Protein AF-A0A7S2NDF6-F1 (afdb_monomer)

Foldseek 3Di:
DLQADQDDDVVVCVVQVDDPVRRGPHRPCLFQPPHDDDPVLVVQVVCCVPVFDWDWDWDFTAHPVRDTFTKTWIWGWDDDPNDIDIDIDIDTQRVPDADPVDVVSVVVSVVSVD

Nearest PDB structures (foldseek):
  4gcz-assembly1_A  TM=8.332E-01  e=4.961E-07  Bacillus subtilis subsp. subtilis str. 168
  4hj3-assembly1_A  TM=7.689E-01  e=2.452E-05  Cereibacter sphaeroides ATCC 17025
  5va1-assembly1_A  TM=6.426E-01  e=2.199E-04  Homo sapiens
  9bkv-assembly1_A  TM=6.250E-01  e=3.806E-04  Escherichia coli
  4zpk-assembly1_A  TM=7.420E-01  e=1.665E-02  Mus musculus

InterPro domains:
  IPR000014 PAS domain [PF13426] (1-94)
  IPR000014 PAS domain [PS50112] (1-27)
  IPR000014 PAS domain [TIGR00229] (9-95)
  IPR000014 PAS domain [cd00130] (8-93)
  IPR035965 PAS domain superfamily [SSF55785] (2-93)

Structure (mmCIF, N/CA/C/O backbone):
data_AF-A0A7S2NDF6-F1
#
_entry.id   AF-A0A7S2NDF6-F1
#
loop_
_atom_site.group_PDB
_atom_site.id
_atom_site.type_symbol
_atom_site.label_atom_id
_atom_site.label_alt_id
_atom_site.label_comp_id
_atom_site.label_asym_id
_atom_site.label_entity_id
_atom_site.label_seq_id
_atom_site.pdbx_PDB_ins_code
_atom_site.Cartn_x
_atom_site.Cartn_y
_atom_site.Cartn_z
_atom_site.occupancy
_atom_site.B_iso_or_equiv
_atom_site.auth_seq_id
_atom_site.auth_comp_id
_atom_site.auth_asym_id
_atom_site.auth_atom_id
_atom_site.pdbx_PDB_model_num
ATOM 1 N N . GLU A 1 1 ? -4.704 -1.339 18.633 1.00 65.44 1 GLU A N 1
ATOM 2 C CA . GLU A 1 1 ? -5.684 -1.982 17.735 1.00 65.44 1 GLU A CA 1
ATOM 3 C C . GLU A 1 1 ? -5.026 -2.313 16.410 1.00 65.44 1 GLU A C 1
ATOM 5 O O . GLU A 1 1 ? -4.116 -1.597 16.008 1.00 65.44 1 GLU A O 1
ATOM 10 N N . ASP A 1 2 ? -5.476 -3.381 15.754 1.00 85.19 2 ASP A N 1
ATOM 11 C CA . ASP A 1 2 ? -4.828 -3.927 14.557 1.00 85.19 2 ASP A CA 1
ATOM 12 C C . ASP A 1 2 ? -5.173 -3.185 13.254 1.00 85.19 2 ASP A C 1
ATOM 14 O O . ASP A 1 2 ? -4.700 -3.574 12.199 1.00 85.19 2 ASP A O 1
ATOM 18 N N . CYS A 1 3 ? -5.987 -2.123 13.308 1.00 91.25 3 CYS A N 1
ATOM 19 C CA . CYS A 1 3 ? -6.412 -1.308 12.159 1.00 91.25 3 CYS A CA 1
ATOM 20 C C . CYS A 1 3 ? -6.797 -2.143 10.911 1.00 91.2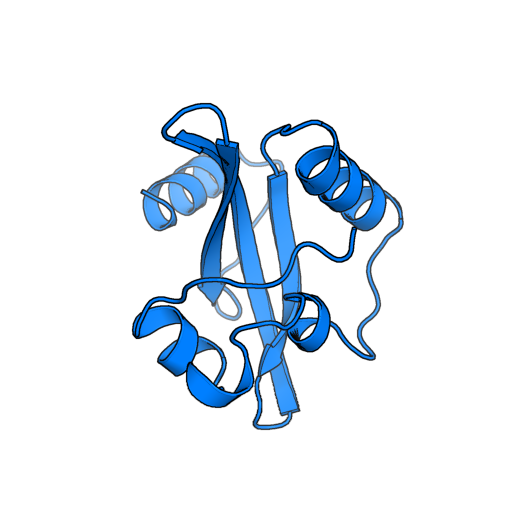5 3 CYS A C 1
ATOM 22 O O . CYS A 1 3 ? -6.099 -2.089 9.892 1.00 91.25 3 CYS A O 1
ATOM 24 N N . PRO A 1 4 ? -7.869 -2.952 10.988 1.00 95.88 4 PRO A N 1
ATOM 25 C CA . PRO A 1 4 ? -8.278 -3.813 9.885 1.00 95.88 4 PRO A CA 1
ATOM 26 C C . PRO A 1 4 ? -8.844 -3.014 8.705 1.00 95.88 4 PRO A C 1
ATOM 28 O O . PRO A 1 4 ? -9.450 -1.955 8.880 1.00 95.88 4 PRO A O 1
ATOM 31 N N . LEU A 1 5 ? -8.697 -3.563 7.501 1.00 96.81 5 LEU A N 1
ATOM 32 C CA . LEU A 1 5 ? -9.366 -3.075 6.301 1.00 96.81 5 LEU A CA 1
ATOM 33 C C . LEU A 1 5 ? -10.882 -3.218 6.436 1.00 96.81 5 LEU A C 1
ATOM 35 O O . LEU A 1 5 ? -11.392 -4.294 6.744 1.00 96.81 5 LEU A O 1
ATOM 39 N N . ILE A 1 6 ? -11.601 -2.138 6.143 1.00 96.25 6 ILE A N 1
ATOM 40 C CA . ILE A 1 6 ? -13.073 -2.111 6.098 1.00 96.25 6 ILE A CA 1
ATOM 41 C C . ILE A 1 6 ? -13.616 -1.902 4.678 1.00 96.25 6 ILE A C 1
ATOM 43 O O . ILE A 1 6 ? -14.822 -1.959 4.464 1.00 96.25 6 ILE A O 1
ATOM 47 N N . GLY A 1 7 ? -12.731 -1.650 3.714 1.00 96.19 7 GLY A N 1
ATOM 48 C CA . GLY A 1 7 ? -13.056 -1.433 2.311 1.00 96.19 7 GLY A CA 1
ATOM 49 C C . GLY A 1 7 ? -11.801 -1.515 1.445 1.00 96.19 7 GLY A C 1
ATOM 50 O O . GLY A 1 7 ? -10.694 -1.272 1.927 1.00 96.19 7 GLY A O 1
ATOM 51 N N . CYS A 1 8 ? -11.982 -1.857 0.172 1.00 97.06 8 CYS A N 1
ATOM 52 C CA . CYS A 1 8 ? -10.949 -1.813 -0.860 1.00 97.06 8 CYS A CA 1
ATOM 53 C C . CYS A 1 8 ? -11.590 -1.493 -2.217 1.00 97.06 8 CYS A C 1
ATOM 55 O O . CYS A 1 8 ? -12.760 -1.825 -2.453 1.00 97.06 8 CYS A O 1
ATOM 57 N N . SER A 1 9 ? -10.831 -0.847 -3.098 1.00 97.00 9 SER A N 1
ATOM 58 C CA . SER A 1 9 ? -11.232 -0.603 -4.484 1.00 97.00 9 SER A CA 1
ATOM 59 C C . SER A 1 9 ? -10.978 -1.836 -5.353 1.00 97.00 9 SER A C 1
ATOM 61 O O . SER A 1 9 ? -10.152 -2.682 -5.012 1.00 97.00 9 SER A O 1
ATOM 63 N N . ASP A 1 10 ? -11.633 -1.902 -6.509 1.00 97.44 10 ASP A N 1
ATOM 64 C CA . ASP A 1 10 ? -11.380 -2.965 -7.491 1.00 97.44 10 ASP A CA 1
ATOM 65 C C . ASP A 1 10 ? -9.943 -2.883 -8.036 1.00 97.44 10 ASP A C 1
ATOM 67 O O . ASP A 1 10 ? -9.301 -3.899 -8.288 1.00 97.44 10 ASP A O 1
ATOM 71 N N . GLY A 1 11 ? -9.385 -1.669 -8.120 1.00 96.62 11 GLY A N 1
ATOM 72 C CA . GLY A 1 11 ? -7.977 -1.453 -8.455 1.00 96.62 11 GLY A CA 1
ATOM 73 C C . GLY A 1 11 ? -7.015 -2.063 -7.430 1.00 96.62 11 GLY A C 1
ATOM 74 O O . GLY A 1 11 ? -5.984 -2.602 -7.816 1.00 96.62 11 GLY A O 1
ATOM 75 N N . PHE A 1 12 ? -7.357 -2.052 -6.137 1.00 97.06 12 PHE A N 1
ATOM 76 C CA . PHE A 1 12 ? -6.551 -2.718 -5.110 1.00 97.06 12 PHE A CA 1
ATOM 77 C C . PHE A 1 12 ? -6.598 -4.246 -5.250 1.00 97.06 12 PHE A C 1
ATOM 79 O O . PHE A 1 12 ? -5.570 -4.911 -5.098 1.00 97.06 12 PHE A O 1
ATOM 86 N N . GLU A 1 13 ? -7.768 -4.811 -5.561 1.00 98.00 13 GLU A N 1
ATOM 87 C 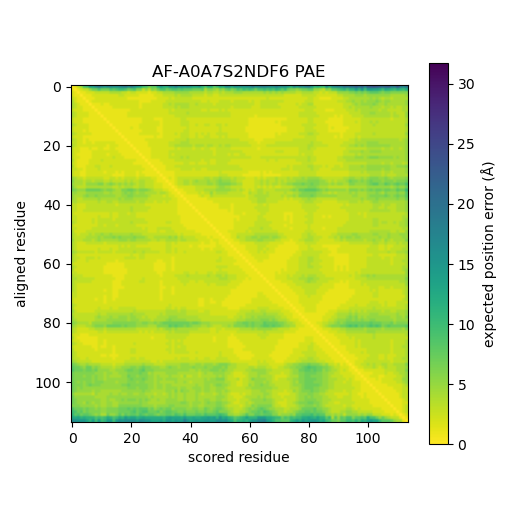CA . GLU A 1 13 ? -7.897 -6.248 -5.842 1.00 98.00 13 GLU A CA 1
ATOM 88 C C . GLU A 1 13 ? -7.064 -6.635 -7.069 1.00 98.00 13 GLU A C 1
ATOM 90 O O . GLU A 1 13 ? -6.261 -7.563 -6.996 1.00 98.00 13 GLU A O 1
ATOM 95 N N . ALA A 1 14 ? -7.174 -5.871 -8.160 1.00 97.88 14 ALA A N 1
ATOM 96 C CA . ALA A 1 14 ? -6.392 -6.087 -9.375 1.00 97.88 14 ALA A CA 1
ATOM 97 C C . ALA A 1 14 ? -4.879 -5.955 -9.130 1.00 97.88 14 ALA A C 1
ATOM 99 O O . ALA A 1 14 ? -4.102 -6.786 -9.593 1.00 97.88 14 ALA A O 1
ATOM 100 N N . LEU A 1 15 ? -4.457 -4.947 -8.359 1.00 97.25 15 LEU A N 1
ATOM 101 C CA . LEU A 1 15 ? -3.055 -4.719 -8.010 1.00 97.25 15 LEU A CA 1
ATOM 102 C C . LEU A 1 15 ? -2.488 -5.872 -7.174 1.00 97.25 15 LEU A C 1
ATOM 104 O O . LEU A 1 15 ? -1.384 -6.347 -7.419 1.00 97.25 15 LEU A O 1
ATOM 108 N N . THR A 1 16 ? -3.206 -6.311 -6.147 1.00 97.94 16 THR A N 1
ATOM 109 C CA . THR A 1 16 ? -2.651 -7.246 -5.156 1.00 97.94 16 THR A CA 1
ATOM 110 C C . THR A 1 16 ? -2.945 -8.712 -5.470 1.00 97.94 16 THR A C 1
ATOM 112 O O . THR A 1 16 ? -2.267 -9.601 -4.949 1.00 97.94 16 THR A O 1
ATOM 115 N N . GLY A 1 17 ? -3.943 -8.974 -6.314 1.00 98.12 17 GLY A N 1
ATOM 116 C CA . GLY A 1 17 ? -4.461 -10.302 -6.630 1.00 98.12 17 GLY A CA 1
ATOM 117 C C . GLY A 1 17 ? -5.326 -10.920 -5.527 1.00 98.12 17 GLY A C 1
ATOM 118 O O . GLY A 1 17 ? -5.762 -12.061 -5.675 1.00 98.12 17 GLY A O 1
ATOM 119 N N . TYR A 1 18 ? -5.564 -10.216 -4.418 1.00 98.19 18 TYR A N 1
ATOM 120 C CA . TYR A 1 18 ? -6.461 -10.673 -3.359 1.00 98.19 18 TYR A CA 1
ATOM 121 C C . TYR A 1 18 ? -7.869 -10.139 -3.578 1.00 98.19 18 TYR A C 1
ATOM 123 O O . TYR A 1 18 ? -8.045 -8.955 -3.856 1.00 98.19 18 TYR A O 1
ATOM 131 N N . SER A 1 19 ? -8.868 -10.997 -3.381 1.00 98.00 19 SER A N 1
ATOM 132 C CA . SER A 1 19 ? -10.259 -10.559 -3.403 1.00 98.00 19 SER A CA 1
ATOM 133 C C . SER A 1 19 ? -10.628 -9.797 -2.131 1.00 98.00 19 SER A C 1
ATOM 135 O O . SER A 1 19 ? -10.090 -10.052 -1.050 1.00 98.00 19 SE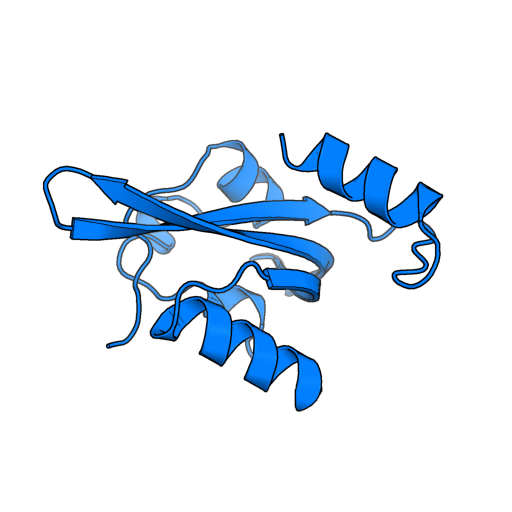R A O 1
ATOM 137 N N . ARG A 1 20 ? -11.624 -8.917 -2.225 1.00 97.25 20 ARG A N 1
ATOM 138 C CA . ARG A 1 20 ? -12.207 -8.166 -1.108 1.00 97.25 20 ARG A CA 1
ATOM 139 C C . ARG A 1 20 ? -12.597 -9.095 0.043 1.00 97.25 20 ARG A C 1
ATOM 141 O O . ARG A 1 20 ? -12.255 -8.828 1.193 1.00 97.25 20 ARG A O 1
ATOM 148 N N . SER A 1 21 ? -13.224 -10.232 -0.259 1.00 97.38 21 SER A N 1
ATOM 149 C CA . SER A 1 21 ? -13.599 -11.248 0.737 1.00 97.38 21 SER A CA 1
ATOM 150 C C . SER A 1 21 ? -12.421 -11.848 1.510 1.00 97.38 21 SER A C 1
ATOM 152 O O . SER A 1 21 ? -12.610 -12.296 2.634 1.00 97.38 21 SER A O 1
ATOM 154 N N . GLU A 1 22 ? -11.211 -11.857 0.947 1.00 97.31 22 GLU A N 1
ATOM 155 C CA . GLU A 1 22 ? -10.018 -12.419 1.599 1.00 97.31 22 GLU A CA 1
ATOM 156 C C . GLU A 1 22 ? -9.292 -11.426 2.513 1.00 97.31 22 GLU A C 1
ATOM 158 O O . GLU A 1 22 ? -8.467 -11.842 3.336 1.00 97.31 22 GLU A O 1
ATOM 163 N N . ILE A 1 23 ? -9.542 -10.124 2.338 1.00 96.94 23 ILE A N 1
ATOM 164 C CA . ILE A 1 23 ? -8.756 -9.051 2.968 1.00 96.94 23 ILE A CA 1
ATOM 165 C C . ILE A 1 23 ? -9.563 -8.175 3.923 1.00 96.94 23 ILE A C 1
ATOM 167 O O . ILE A 1 23 ? -8.976 -7.581 4.829 1.00 96.94 23 ILE A O 1
ATOM 171 N N . LEU A 1 24 ? -10.886 -8.085 3.760 1.00 97.31 24 LEU A N 1
ATOM 172 C CA . LEU A 1 24 ? -11.722 -7.353 4.707 1.00 97.31 24 LEU A CA 1
ATOM 173 C C . LEU A 1 24 ? -11.605 -7.967 6.109 1.00 97.31 24 LEU A C 1
ATOM 175 O O . LEU A 1 24 ? -11.603 -9.182 6.282 1.00 97.31 24 LEU A O 1
ATOM 179 N N . GLY A 1 25 ? -11.474 -7.110 7.121 1.00 96.69 25 GLY A N 1
ATOM 180 C CA . GLY A 1 25 ? -11.245 -7.518 8.507 1.00 96.69 25 GLY A CA 1
ATOM 181 C C . GLY A 1 25 ? -9.783 -7.825 8.854 1.00 96.69 25 GLY A C 1
ATOM 182 O O . GLY A 1 25 ? -9.485 -8.053 10.024 1.00 96.69 25 GLY A O 1
ATOM 183 N N . ARG A 1 26 ? -8.854 -7.783 7.889 1.00 96.00 26 ARG A N 1
ATOM 184 C CA . ARG A 1 26 ? -7.417 -8.019 8.115 1.00 96.00 26 ARG A CA 1
ATOM 185 C C . ARG A 1 26 ? -6.624 -6.722 8.029 1.00 96.00 26 ARG A C 1
ATOM 187 O O . ARG A 1 26 ? -6.975 -5.808 7.287 1.00 96.00 26 ARG A O 1
ATOM 194 N N . ASN A 1 27 ? -5.524 -6.634 8.767 1.00 95.38 27 ASN A N 1
ATOM 195 C CA . ASN A 1 27 ? -4.569 -5.544 8.598 1.00 95.38 27 ASN A CA 1
ATOM 196 C C . ASN A 1 27 ? -3.810 -5.677 7.267 1.00 95.38 27 ASN A C 1
ATOM 198 O O . ASN A 1 27 ? -3.386 -6.776 6.920 1.00 95.38 27 ASN A O 1
ATOM 202 N N . CYS A 1 28 ? -3.538 -4.562 6.581 1.00 94.69 28 CYS A N 1
ATOM 203 C CA . CYS A 1 28 ? -2.812 -4.527 5.300 1.00 94.69 28 CYS A CA 1
ATOM 204 C C . CYS A 1 28 ? -1.401 -5.142 5.313 1.00 94.69 28 CYS A C 1
ATOM 206 O O . CYS A 1 28 ? -0.817 -5.319 4.245 1.00 94.69 28 CYS A O 1
ATOM 208 N N . ARG A 1 29 ? -0.817 -5.443 6.484 1.00 94.00 29 ARG A N 1
ATOM 209 C CA . ARG A 1 29 ? 0.539 -6.003 6.596 1.00 94.00 29 ARG A CA 1
ATOM 210 C C . ARG A 1 29 ? 0.729 -7.329 5.871 1.00 94.00 29 ARG A C 1
ATOM 212 O O . ARG A 1 29 ? 1.870 -7.663 5.589 1.00 94.00 29 ARG A O 1
ATOM 219 N N . PHE A 1 30 ? -0.346 -8.037 5.512 1.00 95.25 30 PHE A N 1
ATOM 220 C CA . PHE A 1 30 ? -0.246 -9.238 4.675 1.00 95.25 30 PHE A CA 1
ATOM 221 C C . PHE A 1 30 ? 0.517 -8.974 3.363 1.00 95.25 30 PHE A C 1
ATOM 223 O O . PHE A 1 30 ? 1.158 -9.875 2.835 1.00 95.25 30 PHE A O 1
ATOM 230 N N . LEU A 1 31 ? 0.512 -7.731 2.858 1.00 96.81 3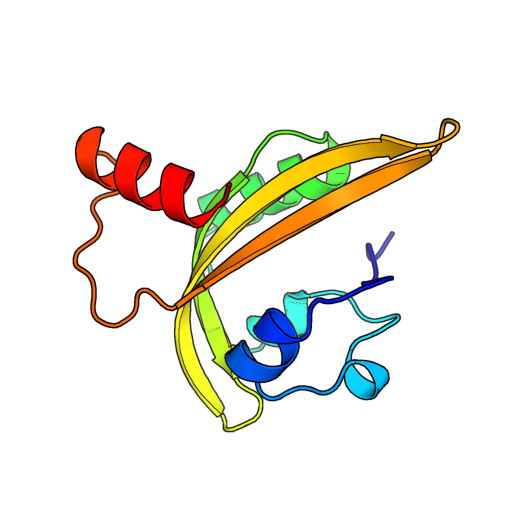1 LEU A N 1
ATOM 231 C CA . LEU A 1 31 ? 1.282 -7.341 1.675 1.00 96.81 31 LEU A CA 1
ATOM 232 C C . LEU A 1 31 ? 2.794 -7.263 1.912 1.00 96.81 31 LEU A C 1
ATOM 234 O O . LEU A 1 31 ? 3.544 -7.248 0.946 1.00 96.81 31 LEU A O 1
ATOM 238 N N . ASN A 1 32 ? 3.270 -7.172 3.153 1.00 94.12 32 ASN A N 1
ATOM 239 C CA . ASN A 1 32 ? 4.698 -7.062 3.470 1.00 94.12 32 ASN A CA 1
ATOM 240 C C . ASN A 1 32 ? 5.226 -8.211 4.342 1.00 94.12 32 ASN A C 1
ATOM 242 O O . ASN A 1 32 ? 6.365 -8.158 4.808 1.00 94.12 32 ASN A O 1
ATOM 246 N N . GLU A 1 33 ? 4.443 -9.278 4.518 1.00 89.50 33 GLU A N 1
ATOM 247 C CA . GLU A 1 33 ? 4.888 -10.481 5.220 1.00 89.50 33 GLU A CA 1
ATOM 248 C C . GLU A 1 33 ? 6.135 -11.090 4.555 1.00 89.50 33 GLU A C 1
ATOM 250 O O . GLU A 1 33 ? 6.210 -11.284 3.338 1.00 89.50 33 GLU A O 1
ATOM 255 N N . GLY A 1 34 ? 7.151 -11.366 5.377 1.00 90.31 34 GLY A N 1
ATOM 256 C CA . GLY A 1 34 ? 8.430 -11.914 4.921 1.00 90.31 34 GLY A CA 1
ATOM 257 C C . GLY A 1 34 ? 9.310 -10.942 4.126 1.00 90.31 34 GLY A C 1
ATOM 258 O O . GLY A 1 34 ? 10.331 -11.370 3.591 1.00 90.31 34 GLY A O 1
ATOM 259 N N . LEU A 1 35 ? 8.951 -9.656 4.033 1.00 94.38 35 LEU A N 1
ATOM 260 C CA . LEU A 1 35 ? 9.769 -8.625 3.393 1.00 94.38 35 LEU A CA 1
ATOM 261 C C . LEU A 1 35 ? 10.422 -7.722 4.441 1.00 94.38 35 LEU A C 1
ATOM 263 O O . LEU A 1 35 ? 9.831 -7.369 5.462 1.00 94.38 35 LEU A O 1
ATOM 267 N N . MET A 1 36 ? 11.677 -7.350 4.193 1.00 91.12 36 MET A N 1
ATOM 268 C CA . MET A 1 36 ? 12.396 -6.430 5.068 1.00 91.12 36 MET A CA 1
ATOM 269 C C . MET A 1 36 ? 11.892 -5.004 4.867 1.00 91.12 36 MET A C 1
ATOM 271 O O . MET A 1 36 ? 11.741 -4.526 3.746 1.00 91.12 36 MET A O 1
ATOM 275 N N . MET A 1 37 ? 11.673 -4.313 5.982 1.00 93.25 37 MET A N 1
ATOM 276 C CA . MET A 1 37 ? 11.337 -2.896 6.014 1.00 93.25 37 MET A CA 1
ATOM 277 C C . MET A 1 37 ? 12.270 -2.203 6.997 1.00 93.25 37 MET A C 1
ATOM 279 O O . MET A 1 37 ? 12.460 -2.679 8.125 1.00 93.25 37 MET A O 1
ATOM 283 N N . ASP A 1 38 ? 12.859 -1.084 6.595 1.00 92.56 38 ASP A N 1
ATOM 284 C CA . ASP A 1 38 ? 13.751 -0.327 7.461 1.00 92.56 38 ASP A CA 1
ATOM 285 C C . ASP A 1 38 ? 12.991 0.280 8.658 1.00 92.56 38 ASP A C 1
ATOM 287 O O . ASP A 1 38 ? 11.759 0.398 8.682 1.00 92.56 38 ASP A O 1
ATOM 291 N N . LEU A 1 39 ? 13.736 0.626 9.709 1.00 93.88 39 LEU A N 1
ATOM 292 C CA . LEU A 1 39 ? 13.157 1.141 10.951 1.00 93.88 39 LEU A CA 1
ATOM 293 C C . LEU A 1 39 ? 12.511 2.519 10.781 1.00 93.88 39 LEU A C 1
ATOM 295 O O . LEU A 1 39 ? 11.566 2.831 11.508 1.00 93.88 39 LEU A O 1
ATOM 299 N N . THR A 1 40 ? 13.006 3.342 9.859 1.00 94.31 40 THR A N 1
ATOM 300 C CA . THR A 1 40 ? 12.484 4.690 9.619 1.00 94.31 40 THR A CA 1
ATOM 301 C C . THR A 1 40 ? 11.102 4.601 8.986 1.00 94.31 40 THR A C 1
ATOM 303 O O . THR A 1 40 ? 10.153 5.185 9.512 1.00 94.31 40 THR A O 1
ATOM 306 N N . THR A 1 41 ? 10.954 3.777 7.951 1.00 93.94 41 THR A N 1
ATOM 307 C CA . THR A 1 41 ? 9.673 3.502 7.294 1.00 93.94 41 THR A CA 1
ATOM 308 C C . THR A 1 41 ? 8.671 2.873 8.260 1.00 93.94 41 THR A C 1
ATOM 310 O O . THR A 1 41 ? 7.539 3.349 8.369 1.00 93.94 41 THR A O 1
ATOM 313 N N . ARG A 1 42 ? 9.090 1.878 9.061 1.00 93.88 42 ARG A N 1
ATOM 314 C CA . ARG A 1 42 ? 8.228 1.279 10.101 1.00 93.88 42 ARG A CA 1
ATOM 315 C C . ARG A 1 42 ? 7.724 2.310 11.110 1.00 93.88 42 ARG A C 1
ATOM 317 O O . ARG A 1 42 ? 6.539 2.321 11.442 1.00 93.88 42 ARG A O 1
ATOM 324 N N . LYS A 1 43 ? 8.602 3.201 11.584 1.00 95.19 43 LYS A N 1
ATOM 325 C CA . LYS A 1 43 ? 8.227 4.287 12.506 1.00 95.19 43 LYS A CA 1
ATOM 326 C C . LYS A 1 43 ? 7.264 5.281 11.855 1.00 95.19 43 LYS A C 1
ATOM 328 O O . LYS A 1 43 ? 6.344 5.742 12.526 1.00 95.19 43 LYS A O 1
ATOM 333 N N . ALA A 1 44 ? 7.458 5.615 10.581 1.00 95.25 44 ALA A N 1
ATOM 334 C CA . ALA A 1 44 ? 6.585 6.533 9.852 1.00 95.25 44 ALA A CA 1
ATOM 335 C C . ALA A 1 44 ? 5.176 5.947 9.646 1.00 95.25 44 ALA A C 1
ATOM 337 O O . ALA A 1 44 ? 4.190 6.624 9.938 1.00 95.25 44 ALA A O 1
ATOM 338 N N . LEU A 1 45 ? 5.074 4.670 9.260 1.00 94.81 45 LEU A N 1
ATOM 339 C CA . LEU A 1 45 ? 3.799 3.947 9.186 1.00 94.81 45 LEU A CA 1
ATOM 340 C C . LEU A 1 45 ? 3.091 3.911 10.542 1.00 94.81 45 LEU A C 1
ATOM 342 O O . LEU A 1 45 ? 1.910 4.240 10.631 1.00 94.81 45 LEU A O 1
ATOM 346 N N . TRP A 1 46 ? 3.818 3.580 11.613 1.00 94.12 46 TRP A N 1
ATOM 347 C CA . TRP A 1 46 ? 3.267 3.571 12.969 1.00 94.12 46 TRP A CA 1
ATOM 348 C C . TRP A 1 46 ? 2.719 4.951 13.370 1.00 94.12 46 TRP A C 1
ATOM 350 O O . TRP A 1 46 ? 1.585 5.055 13.837 1.00 94.12 46 TRP A O 1
ATOM 360 N N . LYS A 1 47 ? 3.471 6.032 13.118 1.00 94.88 47 LYS A N 1
ATOM 361 C CA . LYS A 1 47 ? 3.000 7.406 13.370 1.00 94.88 47 LYS A CA 1
ATOM 362 C C . LYS A 1 47 ? 1.751 7.739 12.555 1.00 94.88 47 LYS A C 1
ATOM 364 O O . LYS A 1 47 ? 0.826 8.330 13.104 1.00 94.88 47 LYS A O 1
ATOM 369 N N . SER A 1 48 ? 1.676 7.317 11.294 1.00 94.88 48 SER A N 1
ATOM 370 C CA . SER A 1 48 ? 0.477 7.521 10.476 1.00 94.88 48 SER A CA 1
ATOM 371 C C . SER A 1 48 ? -0.735 6.794 11.061 1.00 94.88 48 SER A C 1
ATOM 373 O O . SER A 1 48 ? -1.774 7.407 11.312 1.00 94.88 48 SER A O 1
ATOM 375 N N . VAL A 1 49 ? -0.575 5.517 11.419 1.00 93.38 49 VAL A N 1
ATOM 376 C CA . VAL A 1 49 ? -1.650 4.692 11.990 1.00 93.38 49 VAL A CA 1
ATOM 377 C C . VAL A 1 49 ? -2.126 5.195 13.351 1.00 93.38 49 VAL A C 1
ATOM 379 O O . VAL A 1 49 ? -3.326 5.171 13.606 1.00 93.38 49 VAL A O 1
ATOM 382 N N . HIS A 1 50 ? -1.239 5.694 14.213 1.00 93.00 50 HIS A N 1
ATOM 383 C CA . HIS A 1 50 ? -1.611 6.095 15.575 1.00 93.00 50 HIS A CA 1
ATOM 384 C C . HIS A 1 50 ? -1.896 7.593 15.710 1.00 93.00 50 HIS A C 1
ATOM 386 O O . HIS A 1 50 ? -2.884 7.986 16.324 1.00 93.00 50 HIS A O 1
ATOM 392 N N . HIS A 1 51 ? -1.114 8.451 15.064 1.00 93.56 51 HIS A N 1
ATOM 393 C CA . HIS A 1 51 ? -1.213 9.908 15.213 1.00 93.56 51 HIS A CA 1
ATOM 394 C C . HIS A 1 51 ? -1.871 10.608 14.022 1.00 93.56 51 HIS A C 1
ATOM 396 O O . HIS A 1 51 ? -2.196 11.784 14.118 1.00 93.56 51 HIS A O 1
ATOM 402 N N . GLY A 1 52 ? -2.117 9.893 12.923 1.00 91.44 52 GLY A N 1
ATOM 403 C CA . GLY A 1 52 ? -2.822 10.438 11.762 1.00 91.44 52 GLY A CA 1
ATOM 404 C C . GLY A 1 52 ? -1.965 11.365 10.910 1.00 91.44 52 GLY A C 1
ATOM 405 O O . GLY A 1 52 ? -2.481 12.154 10.128 1.00 91.44 52 GLY A O 1
ATOM 406 N N . THR A 1 53 ? -0.644 11.268 11.054 1.00 94.25 53 THR A N 1
ATOM 407 C CA . THR A 1 53 ? 0.298 11.960 10.176 1.00 94.25 53 THR A CA 1
ATOM 408 C C . THR A 1 53 ? 0.219 11.381 8.763 1.00 94.25 53 THR A C 1
ATOM 410 O O . THR A 1 53 ? 0.090 10.163 8.607 1.00 94.25 53 THR A O 1
ATOM 413 N N . GLU A 1 54 ? 0.340 12.224 7.734 1.00 94.50 54 GLU A N 1
ATOM 414 C CA . GLU A 1 54 ? 0.485 11.742 6.354 1.00 94.50 54 GLU A CA 1
ATOM 415 C C . GLU A 1 54 ? 1.705 10.810 6.269 1.00 94.50 54 GLU A C 1
ATOM 417 O O . GLU A 1 54 ? 2.767 11.101 6.827 1.00 94.50 54 GLU A O 1
ATOM 422 N N . PHE A 1 55 ? 1.539 9.676 5.594 1.00 95.00 55 PHE A N 1
ATOM 423 C CA . PHE A 1 55 ? 2.648 8.825 5.179 1.00 95.00 55 PHE A CA 1
ATOM 424 C C . PHE A 1 55 ? 2.740 8.851 3.661 1.00 95.00 55 PHE A C 1
ATOM 426 O O . PHE A 1 55 ? 1.723 8.715 2.984 1.00 95.00 55 PHE A O 1
ATOM 433 N N . ILE A 1 56 ? 3.955 8.991 3.142 1.00 93.88 56 ILE A N 1
ATOM 434 C CA . ILE A 1 56 ? 4.274 8.791 1.731 1.00 93.88 56 ILE A CA 1
ATOM 435 C C . ILE A 1 56 ? 5.581 8.013 1.678 1.00 93.88 56 ILE A C 1
ATOM 437 O O . ILE A 1 56 ? 6.567 8.430 2.287 1.00 93.88 56 ILE A O 1
ATOM 441 N N . GLY A 1 57 ? 5.596 6.892 0.967 1.00 93.00 57 GLY A N 1
ATOM 442 C CA . GLY A 1 57 ? 6.792 6.070 0.861 1.00 93.00 57 GLY A CA 1
ATOM 443 C C . GLY A 1 57 ? 6.692 4.987 -0.200 1.00 93.00 57 GLY A C 1
ATOM 444 O O . GLY A 1 57 ? 5.614 4.689 -0.710 1.00 93.00 57 GLY A O 1
ATOM 445 N N . LEU A 1 58 ? 7.843 4.392 -0.497 1.00 94.12 58 LEU A N 1
ATOM 446 C CA . LEU A 1 58 ? 7.981 3.228 -1.364 1.00 94.12 58 LEU A CA 1
ATOM 447 C C . LEU A 1 58 ? 8.218 1.992 -0.501 1.00 94.12 58 LEU A C 1
ATOM 449 O O . LEU A 1 58 ? 9.098 1.996 0.361 1.00 94.12 58 LEU A O 1
ATOM 453 N N . LEU A 1 59 ? 7.432 0.943 -0.717 1.00 95.56 59 LEU A N 1
ATOM 454 C CA . LEU A 1 59 ? 7.491 -0.304 0.035 1.00 95.56 59 LEU A CA 1
ATOM 455 C C . LEU A 1 59 ? 7.648 -1.480 -0.922 1.00 95.56 59 LEU A C 1
ATOM 457 O O . LEU A 1 59 ? 6.906 -1.590 -1.891 1.00 95.56 59 LEU A O 1
ATOM 461 N N . HIS A 1 60 ? 8.509 -2.436 -0.589 1.00 96.81 60 HIS A N 1
ATOM 462 C CA . HIS A 1 60 ? 8.422 -3.752 -1.216 1.00 96.81 60 HIS A CA 1
ATOM 463 C C . HIS A 1 60 ? 7.174 -4.455 -0.690 1.00 96.81 60 HIS A C 1
ATOM 465 O O . HIS A 1 60 ? 7.029 -4.653 0.521 1.00 96.81 60 HIS A O 1
ATOM 471 N N . ASN A 1 61 ? 6.253 -4.806 -1.579 1.00 97.69 61 ASN A N 1
ATOM 472 C CA . ASN A 1 61 ? 5.058 -5.578 -1.254 1.00 97.69 61 ASN A CA 1
ATOM 473 C C . ASN A 1 61 ? 4.992 -6.835 -2.116 1.00 97.69 61 ASN A C 1
ATOM 475 O O . ASN A 1 61 ? 5.629 -6.919 -3.159 1.00 97.69 61 ASN A O 1
ATOM 479 N N . ARG A 1 62 ? 4.235 -7.829 -1.657 1.00 97.94 62 ARG A N 1
ATOM 480 C CA . ARG A 1 62 ? 4.068 -9.124 -2.303 1.00 97.94 62 ARG A CA 1
ATOM 481 C C . ARG A 1 62 ? 2.610 -9.319 -2.700 1.00 97.94 62 ARG A C 1
ATOM 483 O O . ARG A 1 62 ? 1.715 -9.215 -1.860 1.00 97.94 62 ARG A O 1
ATOM 490 N N . ARG A 1 63 ? 2.374 -9.618 -3.975 1.00 97.88 63 ARG A N 1
ATOM 491 C CA . ARG A 1 63 ? 1.053 -10.015 -4.478 1.00 97.88 63 ARG A CA 1
ATOM 492 C C . ARG A 1 63 ? 0.680 -11.405 -3.967 1.00 97.88 63 ARG A C 1
ATOM 494 O O . ARG A 1 63 ? 1.533 -12.168 -3.515 1.00 97.88 63 ARG A O 1
ATOM 501 N N . LYS A 1 64 ? -0.585 -11.789 -4.129 1.00 97.75 64 LYS A N 1
ATOM 502 C CA . LYS A 1 64 ? -1.063 -13.153 -3.845 1.00 97.75 64 LYS A CA 1
ATOM 503 C C . LYS A 1 64 ? -0.291 -14.233 -4.611 1.00 97.75 64 LYS A C 1
ATOM 505 O O . LYS A 1 64 ? -0.075 -15.319 -4.089 1.00 97.75 64 LYS A O 1
ATOM 510 N N . THR A 1 65 ? 0.162 -13.924 -5.826 1.00 97.38 65 THR A N 1
ATOM 511 C CA . THR A 1 65 ? 0.980 -14.817 -6.665 1.00 97.38 65 THR A CA 1
ATOM 512 C C . THR A 1 65 ? 2.385 -15.060 -6.107 1.00 97.38 65 THR A C 1
ATOM 514 O O . THR A 1 65 ? 3.086 -15.948 -6.581 1.00 97.38 65 THR A O 1
ATOM 517 N N . GLY A 1 66 ? 2.815 -14.272 -5.117 1.00 96.50 66 GLY A N 1
ATOM 518 C CA . GLY A 1 66 ? 4.165 -14.304 -4.564 1.00 96.50 66 GLY A CA 1
ATOM 519 C C . GLY A 1 66 ? 5.135 -13.311 -5.208 1.00 96.50 66 GLY A C 1
ATOM 520 O O . GLY A 1 66 ? 6.217 -13.111 -4.651 1.00 96.50 66 GLY A O 1
ATOM 521 N N . GLU A 1 67 ? 4.746 -12.672 -6.317 1.00 97.38 67 GLU A N 1
ATOM 522 C CA . GLU A 1 67 ? 5.511 -11.622 -6.999 1.00 97.38 67 GLU A CA 1
ATOM 523 C C . GLU A 1 67 ? 5.733 -10.425 -6.070 1.00 97.38 67 GLU A C 1
ATOM 525 O O . GLU A 1 67 ? 4.794 -9.938 -5.434 1.00 97.38 67 GLU A O 1
ATOM 530 N N . VAL A 1 68 ? 6.978 -9.957 -5.994 1.00 97.56 68 VAL A N 1
ATOM 531 C CA . VAL A 1 68 ? 7.336 -8.746 -5.255 1.00 97.56 68 VAL A CA 1
ATOM 532 C C . VAL A 1 68 ? 7.302 -7.558 -6.206 1.00 97.56 68 VAL A C 1
ATOM 534 O O . VAL A 1 68 ? 7.879 -7.625 -7.286 1.00 97.56 68 VAL A O 1
ATOM 537 N N . PHE A 1 69 ? 6.671 -6.470 -5.777 1.00 97.19 69 PHE A N 1
ATOM 538 C CA . PHE A 1 69 ? 6.572 -5.222 -6.525 1.00 97.19 69 PHE A CA 1
ATOM 539 C C . PHE A 1 69 ? 6.910 -4.024 -5.629 1.00 97.19 69 PHE A C 1
ATOM 541 O O . PHE A 1 69 ? 6.788 -4.087 -4.397 1.00 97.19 69 PHE A O 1
ATOM 548 N N . MET A 1 70 ? 7.346 -2.929 -6.251 1.00 96.75 70 MET A N 1
ATOM 549 C CA . MET A 1 70 ? 7.552 -1.654 -5.576 1.00 96.75 70 MET A CA 1
ATOM 550 C C . MET A 1 70 ? 6.215 -0.925 -5.469 1.00 96.75 70 MET A C 1
ATOM 552 O O . MET A 1 70 ? 5.681 -0.419 -6.453 1.00 96.75 70 MET A O 1
ATOM 556 N N . ASN A 1 71 ? 5.669 -0.877 -4.261 1.00 96.38 71 ASN A N 1
ATOM 557 C CA . ASN A 1 71 ? 4.427 -0.193 -3.953 1.00 96.38 71 ASN A CA 1
ATOM 558 C C . ASN A 1 71 ? 4.706 1.241 -3.507 1.00 96.38 71 ASN A C 1
ATOM 560 O O . ASN A 1 71 ? 5.266 1.464 -2.431 1.00 96.38 71 ASN A O 1
ATOM 564 N N . PHE A 1 72 ? 4.252 2.215 -4.283 1.00 95.81 72 PHE A N 1
ATOM 565 C CA . PHE A 1 72 ? 4.069 3.562 -3.776 1.00 95.81 72 PHE A CA 1
ATOM 566 C C . PHE A 1 72 ? 2.828 3.607 -2.881 1.00 95.81 72 PHE A C 1
ATOM 568 O O . PHE A 1 72 ? 1.719 3.403 -3.361 1.00 95.81 72 PHE A O 1
ATOM 575 N N . LEU A 1 73 ? 3.010 3.903 -1.592 1.00 95.75 73 LEU A N 1
ATOM 576 C CA . LEU A 1 73 ? 1.930 4.020 -0.618 1.00 95.75 73 LEU A CA 1
ATOM 577 C C . LEU A 1 73 ? 1.834 5.450 -0.089 1.00 95.75 73 LEU A C 1
ATOM 579 O O . LEU A 1 73 ? 2.760 5.959 0.549 1.00 95.75 73 LEU A O 1
ATOM 583 N N . ARG A 1 74 ? 0.651 6.042 -0.251 1.00 95.38 74 ARG A N 1
ATOM 584 C CA . ARG A 1 74 ? 0.236 7.248 0.464 1.00 95.38 74 ARG A CA 1
ATOM 585 C C . ARG A 1 74 ? -0.863 6.911 1.462 1.00 95.38 74 ARG A C 1
ATOM 587 O O . ARG A 1 74 ? -1.854 6.296 1.086 1.00 95.38 74 ARG A O 1
ATOM 594 N N . MET A 1 75 ?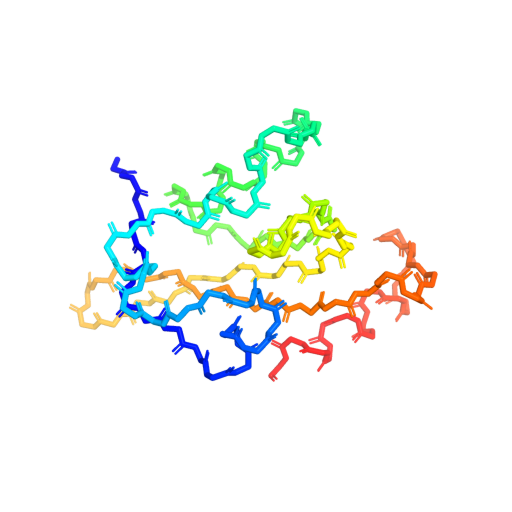 -0.721 7.342 2.714 1.00 95.94 75 MET A N 1
ATOM 595 C CA . MET A 1 75 ? -1.773 7.234 3.728 1.00 95.94 75 MET A CA 1
ATOM 596 C C . MET A 1 75 ? -2.164 8.607 4.254 1.00 95.94 75 MET A C 1
ATOM 598 O O . MET A 1 75 ? -1.311 9.397 4.663 1.00 95.94 75 MET A O 1
ATOM 602 N N . THR A 1 76 ? -3.467 8.855 4.305 1.00 95.12 76 THR A N 1
ATOM 603 C CA . THR A 1 76 ? -4.067 10.026 4.946 1.00 95.12 76 THR A CA 1
ATOM 604 C C . THR A 1 76 ? -5.144 9.593 5.926 1.00 95.12 76 THR A C 1
ATOM 606 O O . THR A 1 76 ? -5.601 8.448 5.921 1.00 95.12 76 THR A O 1
ATOM 609 N N . THR A 1 77 ? -5.558 10.512 6.793 1.00 95.38 77 THR A N 1
ATOM 610 C CA . THR A 1 77 ? -6.667 10.272 7.715 1.00 95.38 77 THR A CA 1
ATOM 611 C C . THR A 1 77 ? -7.826 11.199 7.440 1.00 95.38 77 THR A C 1
ATOM 613 O O . THR A 1 77 ? -7.625 12.381 7.178 1.00 95.38 77 THR A O 1
ATOM 616 N N . MET A 1 78 ? -9.036 10.676 7.588 1.00 94.38 78 MET A N 1
ATOM 617 C CA . MET A 1 78 ? -10.266 11.459 7.552 1.00 94.38 78 MET A CA 1
ATOM 618 C C . MET A 1 78 ? -11.115 11.164 8.784 1.00 94.38 78 MET A C 1
ATOM 620 O O . MET A 1 78 ? -11.020 10.088 9.377 1.00 94.38 78 MET A O 1
ATOM 624 N N . SER A 1 79 ? -11.957 12.119 9.168 1.00 94.69 79 SER A N 1
ATOM 625 C CA . SER A 1 79 ? -12.965 11.928 10.207 1.00 94.69 79 SER A CA 1
ATOM 626 C C . SER A 1 79 ? -14.341 11.910 9.562 1.00 94.69 79 SER A C 1
ATOM 628 O O . SER A 1 79 ? -14.690 12.824 8.819 1.00 94.69 79 SER A O 1
ATOM 630 N N . LEU A 1 80 ? -15.126 10.876 9.848 1.00 94.88 80 LEU A N 1
ATOM 631 C CA . LEU A 1 80 ? -16.504 10.756 9.394 1.00 94.88 80 LEU A CA 1
ATOM 632 C C . LEU A 1 80 ? -17.381 10.433 10.601 1.00 94.88 80 LEU A C 1
ATOM 634 O O . LE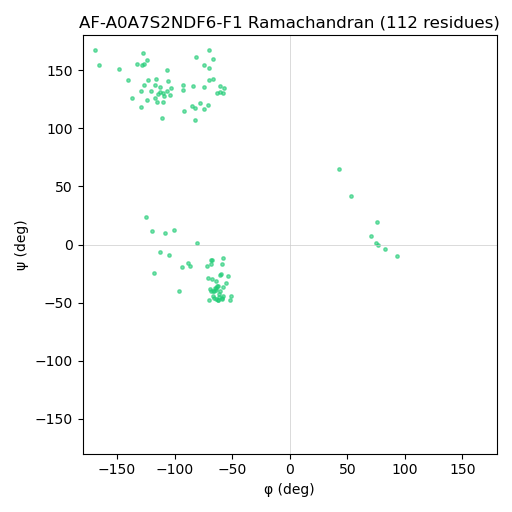U A 1 80 ? -17.201 9.404 11.253 1.00 94.88 80 LEU A O 1
ATOM 638 N N . ARG A 1 81 ? -18.331 11.329 10.903 1.00 95.38 81 ARG A N 1
ATOM 639 C CA . ARG A 1 81 ? -19.255 11.211 12.049 1.00 95.38 81 ARG A CA 1
ATOM 640 C C . ARG A 1 81 ? -18.530 10.986 13.387 1.00 95.38 81 ARG A C 1
ATOM 642 O O . ARG A 1 81 ? -18.927 10.143 14.182 1.00 95.38 81 ARG A O 1
ATOM 649 N N . GLY A 1 82 ? -17.428 11.706 13.607 1.00 93.06 82 GLY A N 1
ATOM 650 C CA . GLY A 1 82 ? -16.630 11.614 14.836 1.00 93.06 82 GLY A CA 1
ATOM 651 C C . GLY A 1 82 ? -15.726 10.381 14.933 1.00 93.06 82 GLY A C 1
ATOM 652 O O . GLY A 1 82 ? -14.987 10.256 15.905 1.00 93.06 82 GLY A O 1
ATOM 653 N N . LYS A 1 83 ? -15.732 9.489 13.931 1.00 93.00 83 LYS A N 1
ATOM 654 C CA . LYS A 1 83 ? -14.825 8.340 13.856 1.00 93.00 83 LYS A CA 1
ATOM 655 C C . LYS A 1 83 ? -13.707 8.601 12.852 1.00 93.00 83 LYS A C 1
ATOM 657 O O . LYS A 1 83 ? -13.953 9.066 11.740 1.00 93.00 83 LYS A O 1
ATOM 662 N N . ARG A 1 84 ? -12.475 8.279 13.244 1.00 93.56 84 ARG A N 1
ATOM 663 C CA . ARG A 1 84 ? -11.285 8.402 12.398 1.00 93.56 84 ARG A CA 1
ATOM 664 C C . ARG A 1 84 ? -11.130 7.175 11.498 1.00 93.56 84 ARG A C 1
ATOM 666 O O . ARG A 1 84 ? -11.232 6.044 11.965 1.00 93.56 84 ARG 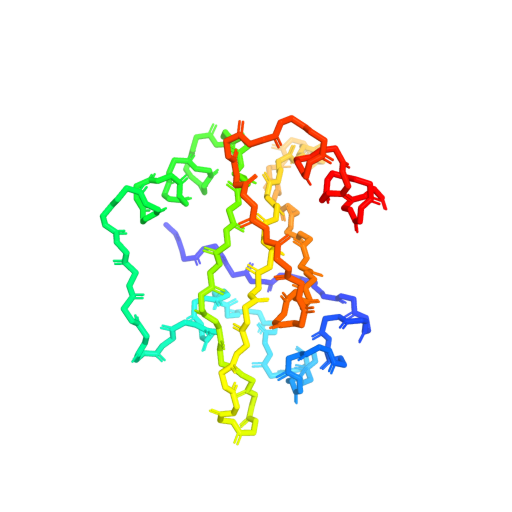A O 1
ATOM 673 N N . TYR A 1 85 ? -10.813 7.423 10.234 1.00 95.50 85 TYR A N 1
ATOM 674 C CA . TYR A 1 85 ? -10.500 6.425 9.218 1.00 95.50 85 TYR A CA 1
ATOM 675 C C . TYR A 1 85 ? -9.158 6.746 8.570 1.00 95.50 85 TYR A C 1
ATOM 677 O O . TYR A 1 85 ? -8.720 7.899 8.558 1.00 95.50 85 TYR A O 1
ATOM 685 N N . ILE A 1 86 ? -8.512 5.716 8.037 1.00 96.50 86 ILE A N 1
ATOM 686 C CA . ILE A 1 86 ? -7.274 5.830 7.272 1.00 96.50 86 ILE A CA 1
ATOM 687 C C . ILE A 1 86 ? -7.594 5.443 5.834 1.00 96.50 86 ILE A C 1
ATOM 689 O O . ILE A 1 86 ? -8.216 4.408 5.601 1.00 96.50 86 ILE A O 1
ATOM 693 N N . VAL A 1 87 ? -7.162 6.270 4.889 1.00 96.00 87 VAL A N 1
ATOM 694 C CA . VAL A 1 87 ? -7.236 5.980 3.457 1.00 96.00 87 VAL A CA 1
ATOM 695 C C . VAL A 1 87 ? -5.824 5.740 2.958 1.00 96.00 87 VAL A C 1
ATOM 697 O O . VAL A 1 87 ? -4.952 6.586 3.144 1.00 96.00 87 VAL A O 1
ATOM 700 N N . GLY A 1 88 ? -5.602 4.568 2.367 1.00 96.06 88 GLY A N 1
ATOM 701 C CA . GLY A 1 88 ? -4.363 4.214 1.686 1.00 96.06 88 GLY A CA 1
ATOM 702 C C . GLY A 1 88 ? -4.581 4.225 0.179 1.00 96.06 88 GLY A C 1
ATOM 703 O O . GLY A 1 88 ? -5.554 3.639 -0.286 1.00 96.06 88 GLY A O 1
ATOM 704 N N . VAL A 1 89 ? -3.683 4.871 -0.557 1.00 95.62 89 VAL A N 1
ATOM 705 C CA . VAL A 1 89 ? -3.622 4.815 -2.020 1.00 95.62 89 VAL A CA 1
ATOM 706 C C . VAL A 1 89 ? -2.320 4.136 -2.412 1.00 95.62 89 VAL A C 1
ATOM 708 O O . VAL A 1 89 ? -1.260 4.489 -1.888 1.00 95.62 89 VAL A O 1
ATOM 711 N N . GLN A 1 90 ? -2.424 3.142 -3.290 1.00 95.69 90 GLN A N 1
ATOM 712 C CA . GLN A 1 90 ? -1.320 2.298 -3.727 1.00 95.69 90 GLN A CA 1
ATOM 713 C C . GLN A 1 90 ? -1.160 2.351 -5.241 1.00 95.69 90 GLN A C 1
ATOM 715 O O . GLN A 1 90 ? -2.153 2.315 -5.968 1.00 95.69 90 GLN A O 1
ATOM 720 N N . ALA A 1 91 ? 0.085 2.357 -5.702 1.00 95.06 91 ALA A N 1
ATOM 721 C CA . ALA A 1 91 ? 0.420 2.208 -7.110 1.00 95.06 91 ALA A CA 1
ATOM 722 C C . ALA A 1 91 ? 1.657 1.323 -7.268 1.00 95.06 91 ALA A C 1
ATOM 724 O O . ALA A 1 91 ? 2.605 1.419 -6.486 1.00 95.06 91 ALA A O 1
ATOM 725 N N . ASP A 1 92 ? 1.652 0.474 -8.292 1.00 96.31 92 ASP A N 1
ATOM 726 C CA . ASP A 1 92 ? 2.854 -0.245 -8.698 1.00 96.31 92 ASP A CA 1
ATOM 727 C C . ASP A 1 92 ? 3.765 0.685 -9.492 1.00 96.31 92 ASP A C 1
ATOM 729 O O . ASP A 1 92 ? 3.376 1.233 -10.522 1.00 96.31 92 ASP A O 1
ATOM 733 N N . VAL A 1 93 ? 4.983 0.847 -8.998 1.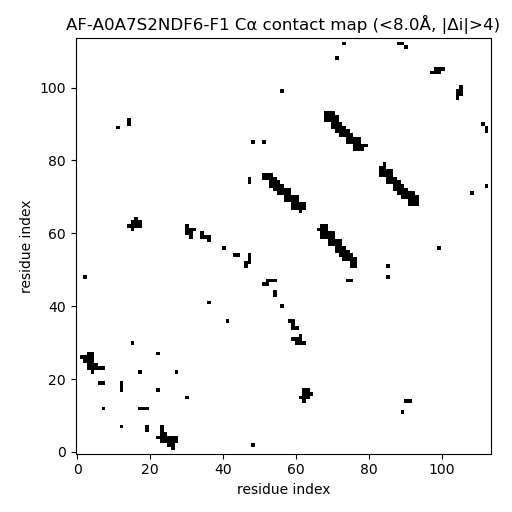00 95.94 93 VAL A N 1
ATOM 734 C CA . VAL A 1 93 ? 6.017 1.688 -9.597 1.00 95.94 93 VAL A CA 1
ATOM 735 C C . VAL A 1 93 ? 7.299 0.895 -9.853 1.00 95.94 93 VAL A C 1
ATOM 737 O O . VAL A 1 93 ? 8.382 1.462 -9.939 1.00 95.94 93 VAL A O 1
ATOM 740 N N . SER A 1 94 ? 7.199 -0.431 -9.993 1.00 95.44 94 SER A N 1
ATOM 741 C CA . SER A 1 94 ? 8.355 -1.321 -10.205 1.00 95.44 94 SER A CA 1
ATOM 742 C C . SER A 1 94 ? 9.161 -0.996 -11.466 1.00 95.44 94 SER A C 1
ATOM 744 O O . SER A 1 94 ? 10.352 -1.282 -11.520 1.00 95.44 94 SER A O 1
ATOM 746 N N . ASN A 1 95 ? 8.522 -0.379 -12.464 1.00 94.44 95 ASN A N 1
ATOM 747 C CA . ASN A 1 95 ? 9.138 -0.002 -13.740 1.00 94.44 95 ASN A CA 1
ATOM 748 C C . ASN A 1 95 ? 9.517 1.488 -13.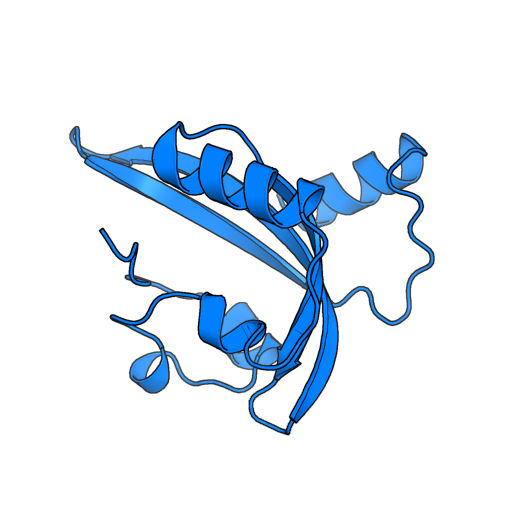814 1.00 94.44 95 ASN A C 1
ATOM 750 O O . ASN A 1 95 ? 9.798 2.002 -14.894 1.00 94.44 95 ASN A O 1
ATOM 754 N N . GLU A 1 96 ? 9.491 2.195 -12.686 1.00 91.62 96 GLU A N 1
ATOM 755 C CA . GLU A 1 96 ? 9.725 3.634 -12.606 1.00 91.62 96 GLU A CA 1
ATOM 756 C C . GLU A 1 96 ? 10.979 3.920 -11.775 1.00 91.62 96 GLU A C 1
ATOM 758 O O . GLU A 1 96 ? 11.180 3.346 -10.704 1.00 91.62 96 GLU A O 1
ATOM 763 N N . TYR A 1 97 ? 11.818 4.851 -12.234 1.00 90.81 97 TYR A N 1
ATOM 764 C CA . TYR A 1 97 ? 12.871 5.401 -11.385 1.00 90.81 97 TYR A CA 1
ATOM 765 C C . TYR A 1 97 ? 12.280 6.505 -10.511 1.00 90.81 97 TYR A C 1
ATOM 767 O O . TYR A 1 97 ? 11.817 7.529 -11.015 1.00 90.81 97 TYR A O 1
ATOM 775 N N . ILE A 1 98 ? 12.307 6.301 -9.195 1.00 91.25 98 ILE A N 1
ATOM 776 C CA . ILE A 1 98 ? 11.772 7.256 -8.229 1.00 91.25 98 ILE A CA 1
ATOM 777 C C . ILE A 1 98 ? 12.859 7.633 -7.236 1.00 91.25 98 ILE A C 1
ATOM 779 O O . ILE A 1 98 ? 13.405 6.798 -6.520 1.00 91.25 98 ILE A O 1
ATOM 783 N N . ASP A 1 99 ? 13.084 8.937 -7.147 1.00 92.38 99 ASP A N 1
ATOM 784 C CA . ASP A 1 99 ? 13.902 9.562 -6.117 1.00 92.38 99 ASP A CA 1
ATOM 785 C C . ASP A 1 99 ? 12.981 10.377 -5.208 1.00 92.38 99 ASP A C 1
ATOM 787 O O . ASP A 1 99 ? 12.458 11.413 -5.612 1.00 92.38 99 ASP A O 1
ATOM 791 N N . MET A 1 100 ? 12.783 9.893 -3.983 1.00 88.06 100 MET A N 1
ATOM 792 C CA . MET A 1 100 ? 11.904 10.516 -2.985 1.00 88.06 100 MET A CA 1
ATOM 793 C C . MET A 1 100 ? 12.427 11.871 -2.478 1.00 88.06 100 MET A C 1
ATOM 795 O O . MET A 1 100 ? 11.690 12.603 -1.820 1.00 88.06 100 MET A O 1
ATOM 799 N N . SER A 1 101 ? 13.692 12.207 -2.754 1.00 91.06 101 SER A N 1
ATOM 800 C CA . SER A 1 101 ? 14.271 13.520 -2.450 1.00 91.06 101 SER A CA 1
ATOM 801 C C . SER A 1 101 ? 14.061 14.537 -3.576 1.00 91.06 101 SER A C 1
ATOM 803 O O . SER A 1 101 ? 14.173 15.741 -3.341 1.00 91.06 101 SER A O 1
ATOM 805 N N . ASN A 1 102 ? 13.704 14.075 -4.779 1.00 94.69 102 ASN A N 1
ATOM 806 C CA . ASN A 1 102 ? 13.463 14.925 -5.935 1.00 94.69 102 ASN A CA 1
ATOM 807 C C . ASN A 1 102 ? 12.011 15.456 -5.934 1.00 94.69 102 ASN A C 1
ATOM 809 O O . ASN A 1 102 ? 11.069 14.664 -6.052 1.00 94.69 102 ASN A O 1
ATOM 813 N N . PRO A 1 103 ? 11.794 16.787 -5.874 1.00 92.50 103 PRO A N 1
ATOM 814 C CA . PRO A 1 103 ? 10.451 17.369 -5.844 1.00 92.50 103 PRO A CA 1
ATOM 815 C C . PRO A 1 103 ? 9.567 16.996 -7.042 1.00 92.50 103 PRO A C 1
ATOM 817 O O . PRO A 1 103 ? 8.377 16.755 -6.856 1.00 92.50 103 PRO A O 1
ATOM 820 N N . ALA A 1 104 ? 10.131 16.886 -8.249 1.00 93.56 104 ALA A N 1
ATOM 821 C CA . ALA A 1 104 ? 9.367 16.554 -9.453 1.00 93.56 104 ALA A CA 1
ATOM 822 C C . ALA A 1 104 ? 8.863 15.102 -9.430 1.00 93.56 104 ALA A C 1
ATOM 824 O O . ALA A 1 104 ? 7.728 14.817 -9.813 1.00 93.56 104 ALA A O 1
ATOM 825 N N . HIS A 1 105 ? 9.679 14.172 -8.924 1.00 93.00 105 HIS A N 1
ATOM 826 C CA . HIS A 1 105 ? 9.249 12.787 -8.719 1.00 93.00 105 HIS A CA 1
ATOM 827 C C . HIS A 1 105 ? 8.163 12.697 -7.642 1.00 93.00 105 HIS A C 1
ATOM 829 O O . HIS A 1 105 ? 7.179 11.977 -7.812 1.00 93.00 105 HIS A O 1
ATOM 835 N N . MET A 1 106 ? 8.297 13.470 -6.562 1.00 89.19 106 MET A N 1
ATOM 836 C CA . MET A 1 106 ? 7.284 13.532 -5.508 1.00 89.19 106 MET A CA 1
ATOM 837 C C . MET A 1 106 ? 5.954 14.109 -6.000 1.00 89.19 106 MET A C 1
ATOM 839 O O . MET A 1 106 ? 4.897 13.622 -5.601 1.00 89.19 106 MET A O 1
ATOM 843 N N . GLU A 1 107 ? 5.983 15.106 -6.880 1.00 89.75 107 GLU A N 1
ATOM 844 C CA . GLU A 1 107 ? 4.781 15.649 -7.514 1.00 89.75 107 GLU A CA 1
ATOM 845 C C . GLU A 1 107 ? 4.107 14.617 -8.428 1.00 89.75 107 GLU A C 1
ATOM 847 O O . GLU A 1 107 ? 2.906 14.376 -8.286 1.00 89.75 107 GLU A O 1
ATOM 852 N N . LYS A 1 108 ? 4.879 13.919 -9.280 1.00 88.56 108 LYS A N 1
ATOM 853 C CA . LYS A 1 108 ? 4.376 12.801 -10.104 1.00 88.56 108 LYS A CA 1
ATOM 854 C C . LYS A 1 108 ? 3.640 11.773 -9.241 1.00 88.56 108 LYS A C 1
ATOM 856 O O . LYS A 1 108 ? 2.517 11.389 -9.559 1.00 88.56 108 LYS A O 1
ATOM 861 N N . LEU A 1 109 ? 4.243 11.364 -8.127 1.00 87.38 109 LEU A N 1
ATOM 862 C CA . LEU A 1 109 ? 3.648 10.393 -7.211 1.00 87.38 109 LEU A CA 1
ATOM 863 C C . LEU A 1 109 ? 2.393 10.910 -6.508 1.00 87.38 109 LEU A C 1
ATOM 865 O O . LEU A 1 109 ? 1.425 10.169 -6.350 1.00 87.38 109 LEU A O 1
ATOM 869 N N . ARG A 1 110 ? 2.379 12.181 -6.093 1.00 83.44 110 ARG A N 1
ATOM 870 C CA . ARG A 1 110 ? 1.183 12.792 -5.500 1.00 83.44 110 ARG A CA 1
ATOM 871 C C . ARG A 1 110 ? 0.028 12.834 -6.498 1.00 83.44 110 ARG A C 1
ATOM 873 O O . ARG A 1 110 ? -1.098 12.601 -6.078 1.00 83.44 110 ARG A O 1
ATOM 880 N N . ASN A 1 111 ? 0.296 13.055 -7.784 1.00 86.06 111 ASN A N 1
ATOM 881 C CA . ASN A 1 111 ? -0.727 13.060 -8.836 1.00 86.06 111 ASN A CA 1
ATOM 882 C C . ASN A 1 111 ? -1.286 11.662 -9.142 1.00 86.06 111 ASN A C 1
ATOM 884 O O . ASN A 1 111 ? -2.455 11.551 -9.488 1.00 86.06 111 ASN A O 1
ATOM 888 N N . LEU A 1 112 ? -0.501 10.595 -8.946 1.00 79.50 112 LEU A N 1
ATOM 889 C CA . LEU A 1 112 ? -1.011 9.214 -8.987 1.00 79.50 112 LEU A CA 1
ATOM 890 C C . LEU A 1 112 ? -1.955 8.892 -7.815 1.00 79.50 112 LEU A C 1
ATOM 892 O O . LEU A 1 112 ? -2.665 7.891 -7.857 1.00 79.50 112 LEU A O 1
ATOM 896 N N . ALA A 1 113 ? -1.928 9.708 -6.759 1.00 70.50 113 ALA A N 1
ATOM 897 C CA . ALA A 1 113 ? -2.615 9.467 -5.495 1.00 70.50 113 ALA A CA 1
ATOM 898 C C . ALA A 1 113 ? -3.833 10.377 -5.245 1.00 70.50 113 ALA A C 1
ATOM 900 O O . ALA A 1 113 ? -4.301 10.433 -4.099 1.00 70.50 113 ALA A O 1
ATOM 901 N N . GLN A 1 114 ? -4.257 11.140 -6.261 1.00 60.72 114 GLN A N 1
ATOM 902 C CA . GLN A 1 114 ? -5.410 12.050 -6.225 1.00 60.72 114 GLN A CA 1
ATOM 903 C C . GLN A 1 114 ? -6.705 11.350 -6.630 1.00 60.72 114 GLN A C 1
ATOM 905 O O . GLN A 1 114 ? -6.657 10.476 -7.522 1.00 60.72 114 GLN A O 1
#

Organism: NCBI:txid327968

Sequence (114 aa):
EDCPLIGCSDGFEALTGYSRSEILGRNCRFLNEGLMMDLTTRKALWKSVHHGTEFIGLLHNRRKTGEVFMNFLRMTTMSLRGKRYIVGVQADVSNEYIDMSNPAHMEKLRNLAQ

Secondary structure (DSSP, 8-state):
---------HHHHHHH---HHHHTTS-GGGGGTT----HHHHHHHHHHHHH---EEEEEEEE-TTS-EEEEEEEEEEEEETTEEEEEEEEEE-TTS---TT-HHHHHHHHHHT-

Radius of gyration: 14.0 Å; Cα contacts (8 Å, |Δi|>4): 158; chains: 1; bounding box: 34×32×32 Å

Solvent-accessible surface area (backbone atoms only — not comparable to full-atom values): 6896 Å² total; per-residue (Å²): 133,76,70,51,33,89,74,80,54,71,66,53,26,69,70,35,64,46,54,66,87,79,42,55,73,36,44,75,60,71,34,39,67,97,50,90,72,58,71,67,61,53,51,46,51,49,42,23,75,75,71,50,43,74,33,76,50,79,39,70,30,39,29,70,89,64,54,74,44,36,31,40,39,38,34,43,59,50,74,58,95,91,42,80,47,77,50,75,41,77,43,85,43,69,92,53,94,78,49,88,86,40,67,69,49,45,49,56,54,52,63,74,64,109

pLDDT: mean 93.69, std 5.64, range [60.72, 98.19]

Mean predicted aligned error: 3.18 Å